Protein AF-A0AAU1F290-F1 (afdb_monomer)

Sequence (100 aa):
MPEIDALLDRQRLLARVLKRGADADPDRVNVTSPADAGADRDMRALREALRDSPGLADELSALLPERPAVQADGDRSVAIAGNNSGIISTGDGAKNTLHQ

Structure (mmCIF, N/CA/C/O backbone):
data_AF-A0AAU1F290-F1
#
_entry.id   AF-A0AAU1F290-F1
#
loop_
_atom_site.group_PDB
_atom_site.id
_atom_site.type_symbol
_atom_site.label_atom_id
_atom_site.label_alt_id
_ato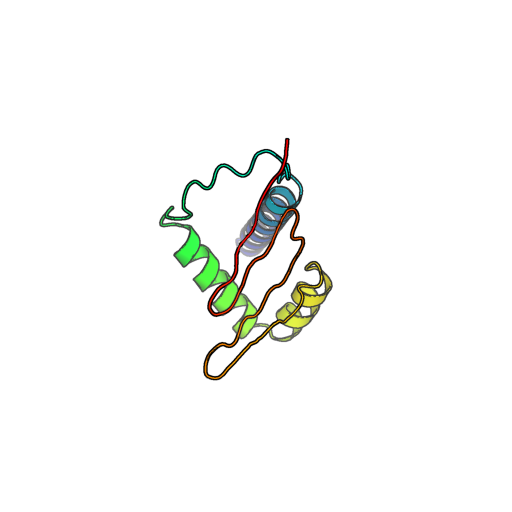m_site.label_comp_id
_atom_site.label_asym_id
_atom_site.label_entity_id
_atom_site.label_seq_id
_atom_site.pdbx_PDB_ins_code
_atom_site.Cartn_x
_atom_site.Cartn_y
_atom_site.Cartn_z
_atom_site.occupancy
_atom_site.B_iso_or_equiv
_atom_site.auth_seq_id
_atom_site.auth_comp_id
_atom_site.auth_asym_id
_atom_site.auth_atom_id
_atom_site.pdbx_PDB_model_num
ATOM 1 N N . MET A 1 1 ? 14.511 9.594 -37.353 1.00 55.50 1 MET A N 1
ATOM 2 C CA . MET A 1 1 ? 14.58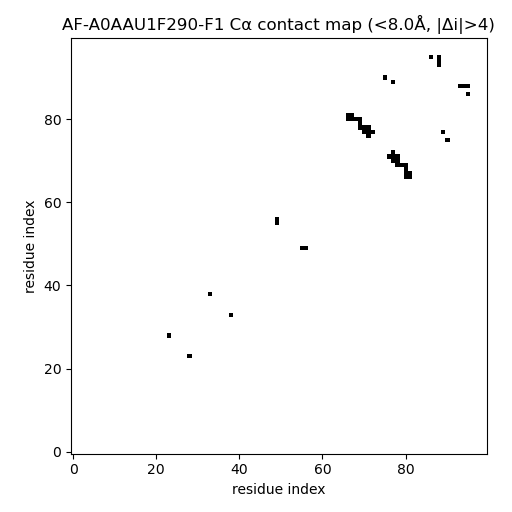9 10.347 -36.084 1.00 55.50 1 MET A CA 1
ATOM 3 C C . MET A 1 1 ? 13.367 10.146 -35.150 1.00 55.50 1 MET A C 1
ATOM 5 O O . MET A 1 1 ? 12.960 11.120 -34.544 1.00 55.50 1 MET A O 1
ATOM 9 N N . PRO A 1 2 ? 12.783 8.939 -34.965 1.00 60.00 2 PRO A N 1
ATOM 10 C CA . PRO A 1 2 ? 11.636 8.747 -34.053 1.00 60.00 2 PRO A CA 1
ATOM 11 C C . PRO A 1 2 ? 12.011 8.488 -32.575 1.00 60.00 2 PRO A C 1
ATOM 13 O O . PRO A 1 2 ? 11.171 8.625 -31.694 1.00 60.00 2 PRO A O 1
ATOM 16 N N . GLU A 1 3 ? 13.260 8.112 -32.279 1.00 57.69 3 GLU A N 1
ATOM 17 C CA . GLU A 1 3 ? 13.685 7.753 -30.910 1.00 57.69 3 GLU A CA 1
ATOM 18 C C . GLU A 1 3 ? 13.843 8.961 -29.977 1.00 57.69 3 GLU A C 1
ATOM 20 O O . GLU A 1 3 ? 13.655 8.839 -28.768 1.00 57.69 3 GLU A O 1
ATOM 25 N N . ILE A 1 4 ? 14.152 10.137 -30.532 1.00 61.69 4 ILE A N 1
ATOM 26 C CA . ILE A 1 4 ? 14.314 11.370 -29.750 1.00 61.69 4 ILE A CA 1
ATOM 27 C C . ILE A 1 4 ? 12.952 11.836 -29.218 1.00 61.69 4 ILE A C 1
ATOM 29 O O . ILE A 1 4 ? 12.848 12.212 -28.052 1.00 61.69 4 ILE A O 1
ATOM 33 N N . ASP A 1 5 ? 11.897 11.731 -30.028 1.00 63.66 5 ASP A N 1
ATOM 34 C CA . ASP A 1 5 ? 10.539 12.114 -29.629 1.00 63.66 5 ASP A CA 1
ATOM 35 C C . ASP A 1 5 ? 9.992 11.182 -28.535 1.00 63.66 5 ASP A C 1
ATOM 37 O O . ASP A 1 5 ? 9.456 11.648 -27.530 1.00 63.66 5 ASP A O 1
ATOM 41 N N . ALA A 1 6 ? 10.237 9.872 -28.656 1.00 64.69 6 ALA A N 1
ATOM 42 C CA . ALA A 1 6 ? 9.854 8.888 -27.642 1.00 64.69 6 ALA A CA 1
ATOM 43 C C . ALA A 1 6 ? 10.569 9.109 -26.293 1.00 64.69 6 ALA A C 1
ATOM 45 O O . ALA A 1 6 ? 9.975 8.932 -25.225 1.00 64.69 6 ALA A O 1
ATOM 46 N N . LEU A 1 7 ? 11.840 9.525 -26.325 1.00 67.31 7 LEU A N 1
ATOM 47 C CA . LEU A 1 7 ? 12.600 9.850 -25.119 1.00 67.31 7 LEU A CA 1
ATOM 48 C C . LEU A 1 7 ? 12.062 11.114 -24.434 1.00 67.31 7 LEU A C 1
ATOM 50 O O . LEU A 1 7 ? 11.927 11.145 -23.209 1.00 67.31 7 LEU A O 1
ATOM 54 N N . LEU A 1 8 ? 11.723 12.141 -25.215 1.00 71.94 8 LEU A N 1
ATOM 55 C CA . LEU A 1 8 ? 11.157 13.389 -24.701 1.00 71.94 8 LEU A CA 1
ATOM 56 C C . LEU A 1 8 ? 9.768 13.174 -24.091 1.00 71.94 8 LEU A C 1
ATOM 58 O O . LEU A 1 8 ? 9.470 13.734 -23.032 1.00 71.94 8 LEU A O 1
ATOM 62 N N . ASP A 1 9 ? 8.945 12.321 -24.696 1.00 68.88 9 ASP A N 1
ATOM 63 C CA . ASP 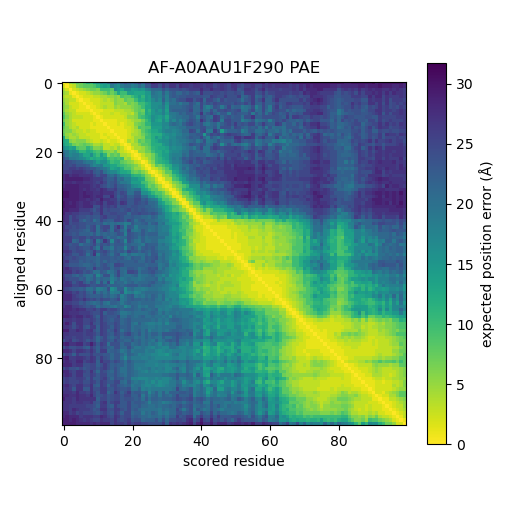A 1 9 ? 7.638 11.957 -24.150 1.00 68.88 9 ASP A CA 1
ATOM 64 C C . ASP A 1 9 ? 7.765 11.175 -22.838 1.00 68.88 9 ASP A C 1
ATOM 66 O O . ASP A 1 9 ? 7.052 11.459 -21.870 1.00 68.88 9 ASP A O 1
ATOM 70 N N . ARG A 1 10 ? 8.747 10.270 -22.742 1.00 68.50 10 ARG A N 1
ATOM 71 C CA . ARG A 1 10 ? 9.064 9.553 -21.499 1.00 68.50 10 ARG A CA 1
ATOM 72 C C . ARG A 1 10 ? 9.507 10.502 -20.384 1.00 68.50 10 ARG A C 1
ATOM 74 O O . ARG A 1 10 ? 9.036 10.385 -19.253 1.00 68.50 10 ARG A O 1
ATOM 81 N N . GLN A 1 11 ? 10.377 11.464 -20.692 1.00 74.88 11 GLN A N 1
ATOM 82 C CA . GLN A 1 11 ? 10.841 12.458 -19.718 1.00 74.88 11 GLN A CA 1
ATOM 83 C C . GLN A 1 11 ? 9.704 13.377 -19.248 1.00 74.88 11 GLN A C 1
ATOM 85 O O . GLN A 1 11 ? 9.592 13.664 -18.055 1.00 74.88 11 GLN A O 1
ATOM 90 N N . ARG A 1 12 ? 8.812 13.789 -20.158 1.00 71.75 12 ARG A N 1
ATOM 91 C CA . ARG A 1 12 ? 7.624 14.587 -19.815 1.00 71.75 12 ARG A CA 1
ATOM 92 C C . ARG A 1 12 ? 6.641 13.821 -18.937 1.00 71.75 12 ARG A C 1
ATOM 94 O O . ARG A 1 12 ? 6.083 14.407 -18.008 1.00 71.75 12 ARG A O 1
ATOM 101 N N . LEU A 1 13 ? 6.439 12.530 -19.203 1.00 71.50 13 LEU A N 1
ATOM 102 C CA . LEU A 1 13 ? 5.571 11.679 -18.391 1.00 71.50 13 LEU A CA 1
ATOM 103 C C . LEU A 1 13 ? 6.111 11.546 -16.962 1.00 71.50 13 LEU A C 1
ATOM 105 O O . LEU A 1 13 ? 5.368 11.772 -16.007 1.00 71.50 13 LEU A O 1
ATOM 109 N N . LEU A 1 14 ? 7.411 11.270 -16.815 1.00 71.00 14 LEU A N 1
ATOM 110 C CA . LEU A 1 14 ? 8.074 11.178 -15.512 1.00 71.00 14 LEU A CA 1
ATOM 111 C C . LEU A 1 14 ? 7.960 12.488 -14.724 1.00 71.00 14 LEU A C 1
ATOM 113 O O . LEU A 1 14 ? 7.523 12.477 -13.574 1.00 71.00 14 LEU A O 1
ATOM 117 N N . ALA A 1 15 ? 8.254 13.627 -15.355 1.00 71.38 15 ALA A N 1
ATOM 118 C CA . ALA A 1 15 ? 8.128 14.936 -14.715 1.00 71.38 15 ALA A CA 1
ATOM 119 C C . ALA A 1 15 ? 6.690 15.221 -14.241 1.00 71.38 15 ALA A C 1
ATOM 121 O O . ALA A 1 15 ? 6.481 15.791 -13.168 1.00 71.38 15 ALA A O 1
ATOM 122 N N . ARG A 1 16 ? 5.681 14.791 -15.010 1.00 69.19 16 ARG A N 1
ATOM 123 C CA . ARG A 1 16 ? 4.266 14.984 -14.669 1.00 69.19 16 ARG A CA 1
ATOM 124 C C . ARG A 1 16 ? 3.815 14.107 -13.499 1.00 69.19 16 ARG A C 1
ATOM 126 O O . ARG A 1 16 ? 3.064 14.587 -12.652 1.00 69.19 16 ARG A O 1
ATOM 133 N N . VAL A 1 17 ? 4.267 12.854 -13.439 1.00 66.88 17 VAL A N 1
ATOM 134 C CA . VAL A 1 17 ? 3.965 11.933 -12.328 1.00 66.88 17 VAL A CA 1
ATOM 135 C C . VAL A 1 17 ? 4.618 12.418 -11.034 1.00 66.88 17 VAL A C 1
ATOM 137 O O . VAL A 1 17 ? 3.954 12.467 -10.000 1.00 66.88 17 VAL A O 1
ATOM 140 N N . LEU A 1 18 ? 5.877 12.857 -11.102 1.00 71.00 18 LEU A N 1
ATOM 141 C CA . LEU A 1 18 ? 6.606 13.375 -9.943 1.00 71.00 18 LEU A CA 1
ATOM 142 C C . LEU A 1 18 ? 5.984 14.672 -9.405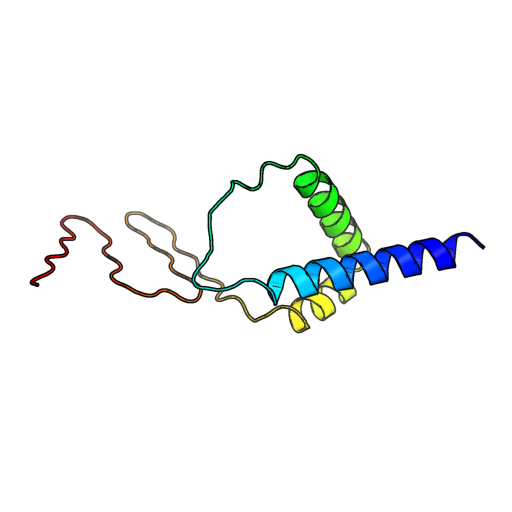 1.00 71.00 18 LEU A C 1
ATOM 144 O O . LEU A 1 18 ? 5.771 14.796 -8.201 1.00 71.00 18 LEU A O 1
ATOM 148 N N . LYS A 1 19 ? 5.600 15.608 -10.284 1.00 67.81 19 LYS A N 1
ATOM 149 C CA . LYS A 1 19 ? 4.941 16.857 -9.871 1.00 67.81 19 LYS A CA 1
ATOM 150 C C . LYS A 1 19 ? 3.563 16.620 -9.239 1.00 67.81 19 LYS A C 1
ATOM 152 O O . LYS A 1 19 ? 3.222 17.280 -8.265 1.00 67.81 19 LYS A O 1
ATOM 157 N N . ARG A 1 20 ? 2.796 15.636 -9.730 1.00 58.66 20 ARG A N 1
ATOM 158 C CA . ARG A 1 20 ? 1.499 15.245 -9.141 1.00 58.66 20 ARG A CA 1
ATOM 159 C C . ARG A 1 20 ? 1.638 14.757 -7.692 1.00 58.66 20 ARG A C 1
ATOM 161 O O . ARG A 1 20 ? 0.735 14.992 -6.901 1.00 58.66 20 ARG A O 1
ATOM 168 N N . GLY A 1 21 ? 2.738 14.081 -7.356 1.00 55.09 21 GLY A N 1
ATOM 169 C CA . GLY A 1 21 ? 3.020 13.653 -5.982 1.00 55.09 21 GLY A CA 1
ATOM 170 C C . GLY A 1 21 ? 3.446 14.797 -5.057 1.00 55.09 21 GLY A C 1
ATOM 171 O O . GLY A 1 21 ? 3.190 14.725 -3.861 1.00 55.09 21 GLY A O 1
ATOM 172 N N . ALA A 1 22 ? 4.066 15.847 -5.607 1.00 57.19 22 ALA A N 1
ATOM 173 C CA . ALA A 1 22 ? 4.555 17.000 -4.851 1.00 57.19 22 ALA A CA 1
ATOM 174 C C . ALA A 1 22 ? 3.483 18.081 -4.600 1.00 57.19 22 ALA A C 1
ATOM 176 O O . ALA A 1 22 ? 3.505 18.714 -3.552 1.00 57.19 22 ALA A O 1
ATOM 177 N N . ASP A 1 23 ? 2.535 18.267 -5.526 1.00 52.69 23 ASP A N 1
ATOM 178 C CA . ASP A 1 23 ? 1.430 19.242 -5.413 1.00 52.69 23 ASP A CA 1
ATOM 179 C C . ASP A 1 23 ? 0.217 18.706 -4.614 1.00 52.69 23 ASP A C 1
ATOM 181 O O . ASP A 1 23 ? -0.849 19.325 -4.594 1.00 52.69 23 ASP A O 1
ATOM 185 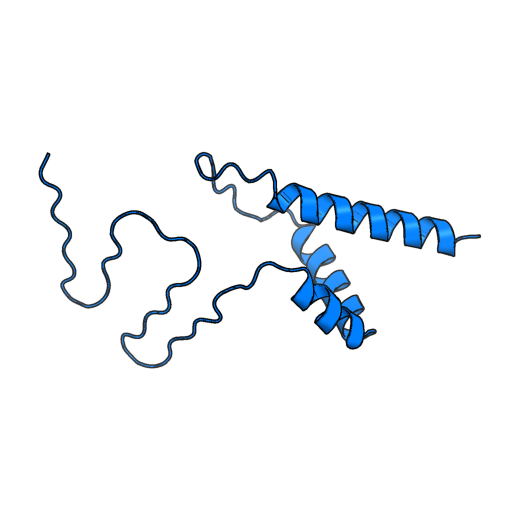N N . ALA A 1 24 ? 0.342 17.543 -3.967 1.00 54.12 24 ALA A N 1
ATOM 186 C CA . ALA A 1 24 ? -0.700 17.013 -3.095 1.00 54.12 24 ALA A CA 1
ATOM 187 C C . ALA A 1 24 ? -0.745 17.817 -1.783 1.00 54.12 24 ALA A C 1
ATOM 189 O O . ALA A 1 24 ? -0.027 17.516 -0.832 1.00 54.12 24 ALA A O 1
ATOM 190 N N . ASP A 1 25 ? -1.591 18.849 -1.750 1.00 45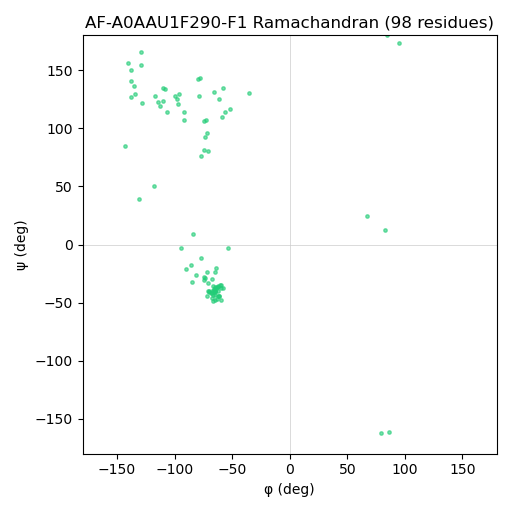.38 25 ASP A N 1
ATOM 191 C CA . ASP A 1 25 ? -1.990 19.557 -0.530 1.00 45.38 25 ASP A CA 1
ATOM 192 C C . ASP A 1 25 ? -2.581 18.543 0.475 1.00 45.38 25 ASP A C 1
ATOM 194 O O . ASP A 1 25 ? -3.628 17.945 0.185 1.00 45.38 25 ASP A O 1
ATOM 198 N N . PRO A 1 26 ? -1.924 18.299 1.627 1.00 51.41 26 PRO A N 1
ATOM 199 C CA . PRO A 1 26 ? -2.355 17.271 2.570 1.00 51.41 26 PRO A CA 1
ATOM 200 C C . PRO A 1 26 ? -3.736 17.562 3.180 1.00 51.41 26 PRO A C 1
ATOM 202 O O . PRO A 1 26 ? -4.400 16.624 3.616 1.00 51.41 26 PRO A O 1
ATOM 205 N N . ASP A 1 27 ? -4.204 18.816 3.144 1.00 41.88 27 ASP A N 1
ATOM 206 C CA . ASP A 1 27 ? -5.480 19.240 3.733 1.00 41.88 27 ASP A CA 1
ATOM 207 C C . ASP A 1 27 ? -6.659 19.248 2.739 1.00 41.88 27 ASP A C 1
ATOM 209 O O . ASP A 1 27 ? -7.802 19.508 3.124 1.00 41.88 27 ASP A O 1
ATOM 213 N N . ARG A 1 28 ? -6.436 18.944 1.449 1.00 40.06 28 ARG A N 1
ATOM 214 C CA . ARG A 1 28 ? -7.490 18.988 0.409 1.00 40.06 28 ARG A CA 1
ATOM 215 C C . ARG A 1 28 ? -7.557 17.738 -0.463 1.00 40.06 28 ARG A C 1
ATOM 217 O O . ARG A 1 28 ? -7.838 17.822 -1.660 1.00 40.06 28 ARG A O 1
ATOM 224 N N . VAL A 1 29 ? -7.381 16.558 0.130 1.00 41.81 29 VAL A N 1
ATOM 225 C CA . VAL A 1 29 ? -7.658 15.289 -0.559 1.00 41.81 29 VAL A CA 1
ATOM 226 C C . VAL A 1 29 ? -9.172 15.076 -0.654 1.00 41.81 29 VAL A C 1
ATOM 228 O O . VAL A 1 29 ? -9.786 14.358 0.130 1.00 41.81 29 VAL A O 1
ATOM 231 N N . ASN A 1 30 ? -9.795 15.711 -1.644 1.00 34.19 30 ASN A N 1
ATOM 232 C CA . ASN A 1 30 ? -11.112 15.304 -2.109 1.00 34.19 30 ASN A CA 1
ATOM 233 C C . ASN A 1 30 ? -10.903 14.020 -2.923 1.00 34.19 30 ASN A C 1
ATOM 235 O O . ASN A 1 30 ? -10.340 14.066 -4.018 1.00 34.19 30 ASN A O 1
ATOM 239 N N . VAL A 1 31 ? -11.283 12.863 -2.374 1.00 39.59 31 VAL A N 1
ATOM 240 C CA . VAL A 1 31 ? -11.172 11.570 -3.063 1.00 39.59 31 VAL A CA 1
ATOM 241 C C . VAL A 1 31 ? -12.210 11.522 -4.184 1.00 39.59 31 VAL A C 1
ATOM 243 O O . VAL A 1 31 ? -13.279 10.931 -4.056 1.00 39.59 31 VAL A O 1
ATOM 246 N N . THR A 1 32 ? -11.908 12.146 -5.319 1.00 34.47 32 THR A N 1
ATOM 247 C CA . THR A 1 32 ? -12.472 11.696 -6.588 1.00 34.47 32 THR A CA 1
ATOM 248 C C . THR A 1 32 ? -11.770 10.392 -6.929 1.00 34.47 32 THR A C 1
ATOM 250 O O . THR A 1 32 ? -10.576 10.379 -7.230 1.00 34.47 32 THR A O 1
ATOM 253 N N . SER A 1 33 ? -12.518 9.298 -6.783 1.00 35.69 33 SER A N 1
ATOM 254 C CA . SER A 1 33 ? -12.151 7.938 -7.174 1.00 35.69 33 SER A CA 1
ATOM 255 C C . SER A 1 33 ? -11.313 7.927 -8.462 1.00 35.69 33 SER A C 1
ATOM 257 O O . SER A 1 33 ? -11.725 8.556 -9.440 1.00 35.69 33 SER A O 1
ATOM 259 N N . PRO A 1 34 ? -10.158 7.234 -8.505 1.00 38.81 34 PRO A N 1
ATOM 260 C CA . PRO A 1 34 ? -9.370 7.108 -9.718 1.00 38.81 34 PRO A CA 1
ATOM 261 C C . PRO A 1 34 ? -10.044 6.072 -10.621 1.00 38.81 34 PRO A C 1
ATOM 263 O O . PRO A 1 34 ? -9.612 4.930 -10.725 1.00 38.81 34 PRO A O 1
ATOM 266 N N . ALA A 1 35 ? -11.132 6.476 -11.261 1.00 41.81 35 ALA A N 1
ATOM 267 C CA . ALA A 1 35 ? -11.742 5.758 -12.366 1.00 41.81 35 ALA A CA 1
ATOM 268 C C . ALA A 1 35 ? -11.703 6.641 -13.619 1.00 41.81 35 ALA A C 1
ATOM 270 O O . ALA A 1 35 ? -12.706 6.821 -14.299 1.00 41.81 35 ALA A O 1
ATOM 271 N N . ASP A 1 36 ? -10.525 7.187 -13.927 1.00 44.50 36 ASP A N 1
ATOM 272 C CA . ASP A 1 36 ? -10.212 7.633 -15.279 1.00 44.50 36 ASP A CA 1
ATOM 273 C C . ASP A 1 36 ? -9.548 6.457 -15.996 1.00 44.50 36 ASP A C 1
ATOM 275 O O . ASP A 1 36 ? -8.442 6.044 -15.645 1.00 44.50 36 ASP A O 1
ATOM 279 N N . ALA A 1 37 ? -10.218 5.918 -17.014 1.00 47.59 37 ALA A N 1
ATOM 280 C CA . ALA A 1 37 ? -9.832 4.731 -17.789 1.00 47.59 37 ALA A CA 1
ATOM 281 C C . ALA A 1 37 ? -8.408 4.751 -18.410 1.00 47.59 37 ALA A C 1
ATOM 283 O O . ALA A 1 37 ? -7.984 3.769 -19.018 1.00 47.59 37 ALA A O 1
ATOM 284 N N . GLY A 1 38 ? -7.654 5.848 -18.270 1.00 50.91 38 GLY A N 1
ATOM 285 C CA . GLY A 1 38 ? -6.241 5.953 -18.649 1.00 50.91 38 GLY A CA 1
ATOM 286 C C . GLY A 1 38 ? -5.258 5.383 -17.617 1.00 50.91 38 GLY A C 1
ATOM 287 O O . GLY A 1 38 ? -4.188 4.918 -18.005 1.00 50.91 38 GLY A O 1
ATOM 288 N N . ALA A 1 39 ? -5.624 5.342 -16.329 1.00 55.22 39 ALA A N 1
ATOM 289 C CA . ALA A 1 39 ? -4.731 4.886 -15.259 1.00 55.22 39 ALA A CA 1
ATOM 290 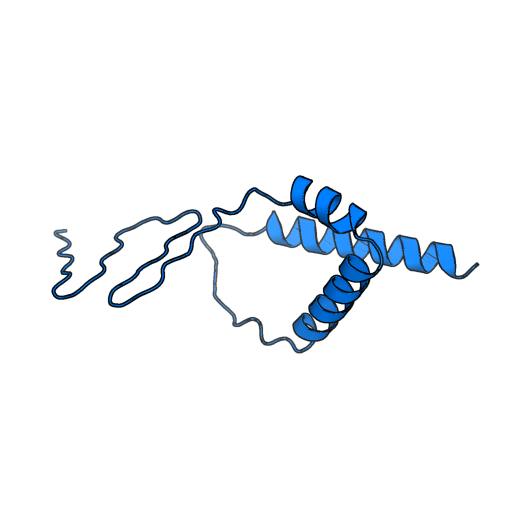C C . ALA A 1 39 ? -4.314 3.413 -15.427 1.00 55.22 39 ALA A C 1
ATOM 292 O O . ALA A 1 39 ? -3.156 3.065 -15.204 1.00 55.22 39 ALA A O 1
ATOM 293 N N . ASP A 1 40 ? -5.216 2.561 -15.915 1.00 61.09 40 ASP A N 1
ATOM 294 C CA . ASP A 1 40 ? -4.927 1.143 -16.151 1.00 61.09 40 ASP A CA 1
ATOM 295 C C . ASP A 1 40 ? -3.975 0.918 -17.330 1.00 61.09 40 ASP A C 1
ATOM 297 O O . ASP A 1 40 ? -3.162 -0.011 -17.311 1.00 61.09 40 ASP A O 1
ATOM 301 N N . ARG A 1 41 ? -4.051 1.767 -18.362 1.00 66.75 41 ARG A N 1
ATOM 302 C CA . ARG A 1 41 ? -3.156 1.686 -19.523 1.00 66.75 41 ARG A CA 1
ATOM 303 C C . ARG A 1 41 ? -1.749 2.144 -19.153 1.00 66.75 41 ARG A C 1
ATOM 305 O O . ARG A 1 41 ? -0.787 1.455 -19.487 1.00 66.75 41 ARG A O 1
ATOM 312 N N . ASP A 1 42 ? -1.646 3.247 -18.419 1.00 73.88 42 ASP A N 1
ATOM 313 C CA . ASP A 1 42 ? -0.366 3.792 -17.963 1.00 73.88 42 ASP A CA 1
ATOM 314 C C . ASP A 1 42 ? 0.321 2.839 -16.971 1.00 73.88 42 ASP A C 1
ATOM 316 O O . ASP A 1 42 ? 1.522 2.587 -17.078 1.00 73.88 42 ASP A O 1
ATOM 320 N N . MET A 1 43 ? -0.442 2.215 -16.067 1.00 74.81 43 MET A N 1
ATOM 321 C CA . MET A 1 43 ? 0.085 1.210 -15.137 1.00 74.81 43 MET A CA 1
ATOM 322 C C . MET A 1 43 ? 0.547 -0.070 -15.842 1.00 74.81 43 MET A C 1
ATOM 324 O O . MET A 1 43 ? 1.553 -0.661 -15.440 1.00 74.81 43 MET A O 1
ATOM 328 N N . ARG A 1 44 ? -0.142 -0.504 -16.907 1.00 78.19 44 ARG A N 1
ATOM 329 C CA . ARG A 1 44 ? 0.309 -1.639 -17.732 1.00 78.19 44 ARG A CA 1
ATOM 330 C C . ARG A 1 44 ? 1.614 -1.325 -18.457 1.00 78.19 44 ARG A C 1
ATOM 332 O O . ARG A 1 44 ? 2.544 -2.119 -18.357 1.00 78.19 44 ARG A O 1
ATOM 339 N N . ALA A 1 45 ? 1.705 -0.162 -19.101 1.00 80.50 45 ALA A N 1
ATOM 340 C CA . ALA A 1 45 ? 2.916 0.267 -19.799 1.00 80.50 45 ALA A CA 1
ATOM 341 C C . ALA A 1 45 ? 4.111 0.417 -18.841 1.00 80.50 45 ALA A C 1
ATOM 343 O O . ALA A 1 45 ? 5.218 -0.015 -19.155 1.00 80.50 45 ALA A O 1
ATOM 344 N N . LEU A 1 46 ? 3.885 0.957 -17.637 1.00 80.81 46 LEU A N 1
ATOM 345 C CA . LEU A 1 46 ? 4.908 1.029 -16.594 1.00 80.81 46 LEU A CA 1
ATOM 346 C C . LEU A 1 46 ? 5.378 -0.368 -16.168 1.00 80.81 46 LEU A C 1
ATOM 348 O O . LEU A 1 46 ? 6.575 -0.608 -16.037 1.00 80.81 46 LEU A O 1
ATOM 352 N N . ARG A 1 47 ? 4.446 -1.308 -15.979 1.00 81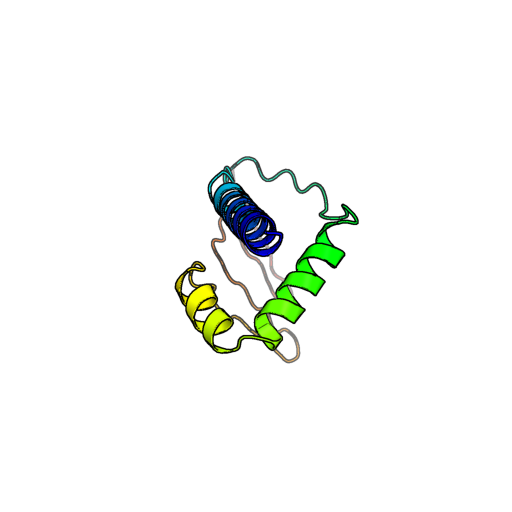.75 47 ARG A N 1
ATOM 353 C CA . ARG A 1 47 ? 4.775 -2.686 -15.595 1.00 81.75 47 ARG A CA 1
ATOM 354 C C . ARG A 1 47 ? 5.576 -3.417 -16.673 1.00 81.75 47 ARG A C 1
ATOM 356 O O . ARG A 1 47 ? 6.460 -4.196 -16.331 1.00 81.75 47 ARG A O 1
ATOM 363 N N . GLU A 1 48 ? 5.269 -3.183 -17.945 1.00 82.88 48 GLU A N 1
ATOM 364 C CA . GLU A 1 48 ? 6.030 -3.723 -19.078 1.00 82.88 48 GLU A CA 1
ATOM 365 C C . GLU A 1 48 ? 7.439 -3.120 -19.130 1.00 82.88 48 GLU A C 1
ATOM 367 O O . GLU A 1 48 ? 8.415 -3.864 -19.106 1.00 82.88 48 GLU A O 1
ATOM 372 N N . ALA A 1 49 ? 7.565 -1.793 -19.035 1.00 82.25 49 ALA A N 1
ATOM 373 C CA . ALA A 1 49 ? 8.863 -1.116 -19.027 1.00 82.25 49 ALA A CA 1
ATOM 374 C C . ALA A 1 49 ? 9.778 -1.549 -17.863 1.00 82.25 49 ALA A C 1
ATOM 376 O O . ALA A 1 49 ? 10.993 -1.633 -18.034 1.00 82.25 49 ALA A O 1
ATOM 377 N N . LEU A 1 50 ? 9.212 -1.837 -16.685 1.00 84.75 50 LEU A N 1
ATOM 378 C CA . LEU A 1 50 ? 9.964 -2.358 -15.537 1.00 84.75 50 LEU A CA 1
ATOM 379 C C . LEU A 1 50 ? 10.354 -3.833 -15.700 1.00 84.75 50 LEU A C 1
ATOM 381 O O . LEU A 1 50 ? 11.391 -4.250 -15.192 1.00 84.75 50 LEU A O 1
ATOM 385 N N . ARG A 1 51 ? 9.548 -4.629 -16.413 1.00 83.88 51 ARG A N 1
ATOM 386 C CA . ARG A 1 51 ? 9.878 -6.027 -16.721 1.00 83.88 51 ARG A CA 1
ATOM 387 C C . ARG A 1 51 ? 11.028 -6.121 -17.723 1.00 83.88 51 ARG A C 1
ATOM 389 O O . ARG A 1 51 ? 11.908 -6.958 -17.549 1.00 83.88 51 ARG A O 1
ATOM 396 N N . ASP A 1 52 ? 11.021 -5.258 -18.733 1.00 86.88 52 ASP A N 1
ATOM 397 C CA . ASP A 1 52 ? 12.012 -5.258 -19.814 1.00 86.88 52 ASP A CA 1
ATOM 398 C C . ASP A 1 52 ? 13.357 -4.645 -19.390 1.00 86.88 52 ASP A C 1
ATOM 400 O O . ASP A 1 52 ? 14.357 -4.747 -20.100 1.00 86.88 52 ASP A O 1
ATOM 404 N N . SER A 1 53 ? 13.411 -3.985 -18.233 1.00 83.56 53 SER A N 1
ATOM 405 C CA . SER A 1 53 ? 14.623 -3.352 -17.705 1.00 83.56 53 SER A CA 1
ATOM 406 C C . SER A 1 53 ? 14.695 -3.507 -16.185 1.00 83.56 53 SER A C 1
ATOM 408 O O . SER A 1 53 ? 14.320 -2.588 -15.461 1.00 83.56 53 SER A O 1
ATOM 410 N N . PRO A 1 54 ? 15.210 -4.639 -15.672 1.00 74.94 54 PRO A N 1
ATOM 411 C CA . PRO A 1 54 ? 15.232 -4.911 -14.234 1.00 74.94 54 PRO A CA 1
ATOM 412 C C . PRO A 1 54 ? 15.983 -3.853 -13.412 1.00 74.94 54 PRO A C 1
ATOM 414 O O . PRO A 1 54 ? 15.508 -3.463 -12.353 1.00 74.94 54 PRO A O 1
ATOM 417 N N . GLY A 1 55 ? 17.093 -3.310 -13.932 1.00 81.88 55 GLY A N 1
ATOM 418 C CA . GLY A 1 55 ? 17.847 -2.244 -13.252 1.00 81.88 55 GLY A CA 1
ATOM 419 C C . GLY A 1 55 ? 17.074 -0.927 -13.106 1.00 81.88 55 GLY A C 1
ATOM 420 O O . GLY A 1 55 ? 17.309 -0.172 -12.169 1.00 81.88 55 GLY A O 1
ATOM 421 N N . LEU A 1 56 ? 16.081 -0.682 -13.970 1.00 82.62 56 LEU A N 1
ATOM 422 C CA . LEU A 1 56 ? 15.198 0.480 -13.859 1.00 82.62 56 LEU A CA 1
ATOM 423 C C . LEU A 1 56 ? 14.297 0.386 -12.623 1.00 82.62 56 LEU A C 1
ATOM 425 O O . LEU A 1 56 ? 13.910 1.415 -12.077 1.00 82.62 56 LEU A O 1
ATOM 429 N N . ALA A 1 57 ? 13.939 -0.826 -12.189 1.00 80.44 57 ALA A N 1
ATOM 430 C CA . ALA A 1 57 ? 13.123 -1.013 -10.995 1.00 80.44 57 ALA A CA 1
ATOM 431 C C . ALA A 1 57 ? 13.885 -0.607 -9.730 1.00 80.44 57 ALA A C 1
ATOM 433 O O . ALA A 1 57 ? 13.308 0.064 -8.877 1.00 80.44 57 ALA A O 1
ATOM 434 N N . ASP A 1 58 ? 15.174 -0.938 -9.650 1.00 80.12 58 ASP A N 1
ATOM 435 C CA . ASP A 1 58 ? 16.032 -0.565 -8.524 1.00 80.12 58 ASP A CA 1
ATOM 436 C C . ASP A 1 58 ? 16.259 0.952 -8.481 1.00 80.12 58 ASP A C 1
ATOM 438 O O . ASP A 1 58 ? 16.077 1.584 -7.439 1.00 80.12 58 ASP A O 1
ATOM 442 N N . GLU A 1 59 ? 16.564 1.565 -9.630 1.00 82.44 59 GLU A N 1
ATOM 443 C CA . GLU A 1 59 ? 16.706 3.022 -9.750 1.00 82.44 59 GLU A CA 1
ATOM 444 C C . GLU A 1 59 ? 15.403 3.755 -9.410 1.00 82.44 59 GLU A C 1
ATOM 446 O O . GLU A 1 59 ? 15.407 4.735 -8.665 1.00 82.44 59 GLU A O 1
ATOM 451 N N . LEU A 1 60 ? 14.266 3.267 -9.913 1.00 83.12 60 LEU A N 1
ATOM 452 C CA . LEU A 1 60 ? 12.962 3.846 -9.607 1.00 83.12 60 LEU A CA 1
ATOM 453 C C . LEU A 1 60 ? 12.620 3.681 -8.124 1.00 83.12 60 LEU A C 1
ATOM 455 O O . LEU A 1 60 ? 12.114 4.620 -7.517 1.00 83.12 60 LEU A O 1
ATOM 459 N N . SER A 1 61 ? 12.919 2.527 -7.526 1.00 80.50 61 SER A N 1
ATOM 460 C CA . SER A 1 61 ? 12.712 2.297 -6.096 1.00 80.50 61 SER A CA 1
ATOM 461 C C . SER A 1 61 ? 13.555 3.242 -5.240 1.00 80.50 61 SER A C 1
ATOM 463 O O . SER A 1 61 ? 13.073 3.687 -4.204 1.00 80.50 61 SER A O 1
ATOM 465 N N . ALA A 1 62 ? 14.772 3.582 -5.674 1.00 83.25 62 ALA A N 1
ATOM 466 C CA . ALA A 1 62 ? 15.639 4.538 -4.985 1.00 83.25 62 ALA A CA 1
ATOM 467 C C . ALA A 1 62 ? 15.156 5.999 -5.103 1.00 83.25 62 ALA A C 1
ATOM 469 O O . ALA A 1 62 ? 15.501 6.832 -4.267 1.00 83.25 62 ALA A O 1
ATOM 470 N N . LEU A 1 63 ? 14.368 6.320 -6.136 1.00 82.81 63 LEU A N 1
ATOM 471 C CA . LEU A 1 63 ? 13.782 7.651 -6.348 1.00 82.81 63 LEU A CA 1
ATOM 472 C C . LEU A 1 63 ? 12.406 7.820 -5.697 1.00 82.81 63 LEU A C 1
ATOM 474 O O . LEU A 1 63 ? 11.945 8.948 -5.504 1.00 82.81 63 LEU A O 1
ATOM 478 N N . LEU A 1 64 ? 11.717 6.717 -5.411 1.00 81.44 64 LEU A N 1
ATOM 479 C CA . LEU A 1 64 ? 10.430 6.750 -4.738 1.00 81.44 64 LEU A CA 1
ATOM 480 C C . LEU A 1 64 ? 10.634 6.974 -3.235 1.00 81.44 64 LEU A C 1
ATOM 482 O O . LEU A 1 64 ? 11.577 6.446 -2.651 1.00 81.44 64 LEU A O 1
ATOM 486 N N . PRO A 1 65 ? 9.738 7.734 -2.583 1.00 72.19 65 PRO A N 1
ATOM 487 C CA . PRO A 1 65 ? 9.769 7.840 -1.134 1.00 72.19 65 PRO A CA 1
ATOM 488 C C . PRO A 1 65 ? 9.625 6.443 -0.531 1.00 72.19 65 PRO A C 1
ATOM 490 O O . PRO A 1 65 ? 8.759 5.673 -0.965 1.00 72.19 65 PRO A O 1
ATOM 493 N N . GLU A 1 66 ? 10.453 6.136 0.469 1.00 71.69 66 GLU A N 1
ATOM 494 C CA . GLU A 1 66 ? 10.349 4.887 1.217 1.00 71.69 66 GLU A CA 1
ATOM 495 C C . GLU A 1 66 ? 8.911 4.725 1.714 1.00 71.69 66 GLU A C 1
ATOM 497 O O . GLU A 1 66 ? 8.384 5.542 2.474 1.00 71.69 66 GLU A O 1
ATOM 502 N N . ARG A 1 67 ? 8.240 3.677 1.234 1.00 67.88 67 ARG A N 1
ATOM 503 C CA . ARG A 1 67 ? 6.913 3.313 1.720 1.00 67.88 67 ARG A CA 1
ATOM 504 C C . ARG A 1 67 ? 7.085 2.237 2.779 1.00 67.88 67 ARG A C 1
ATOM 506 O O . ARG A 1 67 ? 7.734 1.233 2.485 1.00 67.88 67 ARG A O 1
ATOM 513 N N . PRO A 1 68 ? 6.475 2.385 3.967 1.00 71.94 68 PRO A N 1
ATOM 514 C CA . PRO A 1 68 ? 6.441 1.305 4.936 1.00 71.94 68 PRO A CA 1
ATOM 515 C C . PRO A 1 68 ? 5.747 0.101 4.294 1.00 71.94 68 PRO A C 1
ATOM 517 O O . PRO A 1 68 ? 4.543 0.136 4.029 1.00 71.94 68 PRO A O 1
ATOM 520 N N . ALA A 1 69 ? 6.512 -0.946 3.998 1.00 76.56 69 ALA A N 1
ATOM 521 C CA . ALA A 1 69 ? 5.955 -2.222 3.591 1.00 76.56 69 ALA A CA 1
ATOM 522 C C . ALA A 1 69 ? 5.328 -2.855 4.837 1.00 76.56 69 ALA A C 1
ATOM 524 O O . ALA A 1 69 ? 6.024 -3.443 5.661 1.00 76.56 69 ALA A O 1
ATOM 525 N N . VAL A 1 70 ? 4.020 -2.668 5.014 1.00 82.75 70 VAL A N 1
ATOM 526 C CA . VAL A 1 70 ? 3.270 -3.294 6.104 1.00 82.75 70 VAL A CA 1
ATOM 527 C C . VAL A 1 70 ? 2.378 -4.378 5.539 1.00 82.75 70 VAL A C 1
ATOM 529 O O . VAL A 1 70 ? 1.686 -4.190 4.539 1.00 82.75 70 VAL A O 1
ATOM 532 N N . GLN A 1 71 ? 2.397 -5.521 6.200 1.00 87.19 71 GLN A N 1
ATOM 533 C CA . GLN A 1 71 ? 1.547 -6.646 5.875 1.00 87.19 71 GLN A CA 1
ATOM 534 C C . GLN A 1 71 ? 1.036 -7.232 7.183 1.00 87.19 71 GLN A C 1
ATOM 536 O O . GLN A 1 71 ? 1.767 -7.290 8.171 1.00 87.19 71 GLN A O 1
ATOM 541 N N . ALA A 1 72 ? -0.226 -7.640 7.187 1.00 87.69 72 ALA A N 1
ATOM 542 C CA . ALA A 1 72 ? -0.823 -8.364 8.292 1.00 87.69 72 ALA A CA 1
ATOM 543 C C . ALA A 1 72 ? -1.633 -9.523 7.706 1.00 87.69 72 ALA A C 1
ATOM 545 O O . ALA A 1 72 ? -2.313 -9.350 6.695 1.00 87.69 72 ALA A O 1
ATOM 546 N N . ASP A 1 73 ? -1.513 -10.699 8.313 1.00 90.94 73 ASP A N 1
ATOM 547 C CA . ASP A 1 73 ? -2.132 -11.944 7.856 1.00 90.94 73 ASP A CA 1
ATOM 548 C C . ASP A 1 73 ? -2.702 -12.709 9.057 1.00 90.94 73 ASP A C 1
ATOM 550 O O . ASP A 1 73 ? -2.199 -12.558 10.174 1.00 90.94 73 ASP A O 1
ATOM 554 N N . GLY A 1 74 ? -3.765 -13.483 8.851 1.00 92.88 74 GLY A N 1
ATOM 555 C CA . GLY A 1 74 ? -4.477 -14.209 9.902 1.00 92.88 74 GLY A CA 1
ATOM 556 C C . GLY A 1 74 ? -5.692 -13.472 10.477 1.00 92.88 74 GLY A C 1
ATOM 557 O O . GLY A 1 74 ? -5.988 -12.322 10.146 1.00 92.88 74 GLY A O 1
ATOM 558 N N . ASP A 1 75 ? -6.431 -14.166 11.342 1.00 89.88 75 ASP A N 1
ATOM 559 C CA . ASP A 1 75 ? -7.667 -13.638 11.916 1.00 89.88 75 ASP A CA 1
ATOM 560 C C . ASP A 1 75 ? -7.395 -12.434 12.820 1.00 89.88 75 ASP A C 1
ATOM 562 O O . ASP A 1 75 ? -6.579 -12.499 13.743 1.00 89.88 75 ASP A O 1
ATOM 566 N N . ARG A 1 76 ? -8.164 -11.358 12.605 1.00 84.62 76 ARG A N 1
ATOM 567 C CA . ARG A 1 76 ? -8.063 -10.081 13.341 1.00 84.62 76 ARG A CA 1
ATOM 568 C C . ARG A 1 76 ? -6.764 -9.305 13.080 1.00 84.62 76 ARG A C 1
ATOM 570 O O . ARG A 1 76 ? -6.363 -8.478 13.897 1.00 84.62 76 ARG A O 1
ATOM 577 N N . SER A 1 77 ? -6.127 -9.539 11.940 1.00 86.31 77 SER A N 1
ATOM 578 C CA . SER A 1 77 ? -4.913 -8.833 11.534 1.00 86.31 77 SER A CA 1
ATOM 579 C C . SER A 1 77 ? -5.185 -7.441 10.960 1.00 86.31 77 SER A C 1
ATOM 581 O O . SER A 1 77 ? -6.159 -7.223 10.241 1.00 86.31 77 SER A O 1
ATOM 583 N N . VAL A 1 78 ? -4.307 -6.483 11.278 1.00 83.31 78 VAL A N 1
ATOM 584 C CA . VAL A 1 78 ? -4.412 -5.073 10.871 1.00 83.31 78 VAL A CA 1
ATOM 585 C C . VAL A 1 78 ? -3.036 -4.567 10.437 1.00 83.31 78 VAL A C 1
ATOM 587 O O . VAL A 1 78 ? -2.075 -4.669 11.195 1.00 83.31 78 VAL A O 1
ATOM 590 N N . ALA A 1 79 ? -2.940 -3.989 9.238 1.00 86.94 79 ALA A N 1
ATOM 591 C CA . ALA A 1 79 ? -1.731 -3.335 8.740 1.00 86.94 79 ALA A CA 1
ATOM 592 C C . ALA A 1 79 ? -2.009 -1.841 8.508 1.00 86.94 79 ALA A C 1
ATOM 594 O O . ALA A 1 79 ? -2.976 -1.495 7.832 1.00 86.94 79 ALA A O 1
ATOM 595 N N . ILE A 1 80 ? -1.171 -0.959 9.063 1.00 81.19 80 ILE A N 1
ATOM 596 C CA . ILE A 1 80 ? -1.306 0.503 8.952 1.00 81.19 80 ILE A CA 1
ATOM 597 C C . ILE A 1 80 ? 0.037 1.063 8.479 1.00 81.19 80 ILE A C 1
ATOM 599 O O . ILE A 1 80 ? 1.052 0.857 9.137 1.00 81.19 80 ILE A O 1
ATOM 603 N N . ALA A 1 81 ? 0.053 1.761 7.345 1.00 81.31 81 ALA A N 1
ATOM 604 C CA . ALA A 1 81 ? 1.249 2.391 6.783 1.00 81.31 81 ALA A CA 1
ATOM 605 C C . ALA A 1 81 ? 1.000 3.859 6.440 1.00 81.31 81 ALA A C 1
ATOM 607 O O . ALA A 1 81 ? -0.141 4.315 6.359 1.00 81.31 81 ALA A O 1
ATOM 608 N N . GLY A 1 82 ? 2.097 4.577 6.202 1.00 76.56 82 GLY A N 1
ATOM 609 C CA . GLY A 1 82 ? 2.090 5.982 5.815 1.00 76.56 82 GLY A CA 1
ATOM 610 C C . GLY A 1 82 ? 1.873 6.932 6.991 1.00 76.56 82 GLY A C 1
ATOM 611 O O . GLY A 1 82 ? 2.047 6.571 8.155 1.00 76.56 82 GLY A O 1
ATOM 612 N N . ASN A 1 83 ? 1.491 8.164 6.663 1.00 74.62 83 ASN A N 1
ATOM 613 C CA . ASN A 1 83 ? 1.277 9.233 7.632 1.00 74.62 83 ASN A CA 1
ATOM 614 C C . ASN A 1 83 ? -0.189 9.241 8.063 1.00 74.62 83 ASN A C 1
ATOM 616 O O . ASN A 1 83 ? -1.057 9.646 7.295 1.00 74.62 83 ASN A O 1
ATOM 620 N N . ASN A 1 84 ? -0.462 8.792 9.286 1.00 79.06 84 ASN A N 1
ATOM 621 C CA . ASN A 1 84 ? -1.811 8.750 9.839 1.00 79.06 84 ASN A CA 1
ATOM 622 C C . ASN A 1 84 ? -1.940 9.803 10.946 1.00 79.06 84 ASN A C 1
ATOM 624 O O . ASN A 1 84 ? -1.067 9.907 11.806 1.00 79.06 84 ASN A O 1
ATOM 628 N N . SER A 1 85 ? -3.028 10.568 10.943 1.00 82.38 85 SER A N 1
ATOM 629 C CA . SER A 1 85 ? -3.365 11.536 11.989 1.00 82.38 85 SER A CA 1
ATOM 630 C C . SER A 1 85 ? -4.806 11.316 12.460 1.00 82.38 85 SER A C 1
ATOM 632 O O . SER A 1 85 ? -5.631 10.753 11.741 1.00 82.38 85 SER A O 1
ATOM 634 N N . GLY A 1 86 ? -5.112 11.717 13.696 1.00 84.12 86 GLY A N 1
ATOM 635 C CA . GLY A 1 86 ? -6.394 11.408 14.337 1.00 84.12 86 GLY A CA 1
ATOM 636 C C . GLY A 1 86 ? -6.397 10.048 15.045 1.00 84.12 86 GLY A C 1
ATOM 637 O O . GLY A 1 86 ? -5.344 9.523 15.404 1.00 84.12 86 GLY A O 1
ATOM 638 N N . ILE A 1 87 ? -7.585 9.498 15.315 1.00 84.81 87 ILE A N 1
ATOM 639 C CA . ILE A 1 87 ? -7.727 8.275 16.119 1.00 84.81 87 ILE A CA 1
ATOM 640 C C . ILE A 1 87 ? -7.917 7.053 15.220 1.00 84.81 87 ILE A C 1
ATOM 642 O O . ILE A 1 87 ? -8.850 7.009 14.420 1.00 84.81 87 ILE A O 1
ATOM 646 N N . ILE A 1 88 ? -7.091 6.026 15.434 1.00 85.75 88 ILE A N 1
ATOM 647 C CA . ILE A 1 88 ? -7.223 4.712 14.799 1.00 85.75 88 ILE A CA 1
ATOM 648 C C . ILE A 1 88 ? -7.725 3.708 15.845 1.00 85.75 88 ILE A C 1
ATOM 650 O O . ILE A 1 88 ? -7.036 3.422 16.820 1.00 85.75 88 ILE A O 1
ATOM 654 N N . SER A 1 89 ? -8.940 3.192 15.653 1.00 87.75 89 SER A N 1
ATOM 655 C CA . SER A 1 89 ? -9.603 2.222 16.540 1.00 87.75 89 SER A CA 1
ATOM 656 C C . SER A 1 89 ? -9.774 0.905 15.784 1.00 87.75 89 SER A C 1
ATOM 658 O O . SER A 1 89 ? -10.359 0.909 14.702 1.00 87.75 89 SER A O 1
ATOM 660 N N . THR A 1 90 ? -9.240 -0.206 16.300 1.00 86.44 90 THR A N 1
ATOM 661 C CA . THR A 1 90 ? -9.228 -1.504 15.595 1.00 86.44 90 THR A CA 1
ATOM 662 C C . THR A 1 90 ? -9.499 -2.662 16.556 1.00 86.44 90 THR A C 1
ATOM 664 O O . THR A 1 90 ? -9.264 -2.533 17.756 1.00 86.44 90 THR A O 1
ATOM 667 N N . GLY A 1 91 ? -9.997 -3.787 16.035 1.00 86.88 91 GLY A N 1
ATOM 668 C CA . GLY A 1 91 ? -10.392 -4.951 16.834 1.00 86.88 91 GLY A CA 1
ATOM 669 C C . GLY A 1 91 ? -11.813 -4.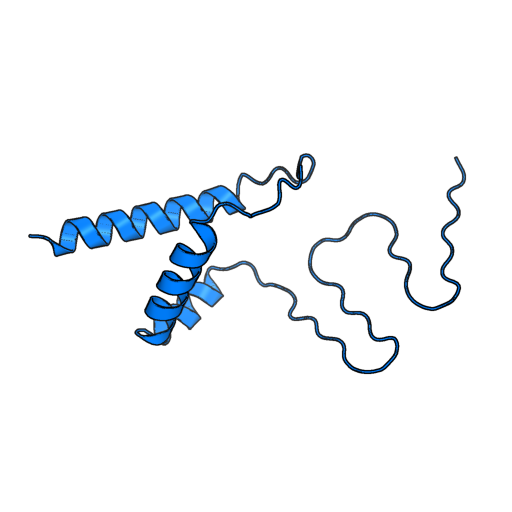868 17.406 1.00 86.88 91 GLY A C 1
ATOM 670 O O . GLY A 1 91 ? -12.550 -3.904 17.186 1.00 86.88 91 GLY A O 1
ATOM 671 N N . ASP A 1 92 ? -12.208 -5.910 18.136 1.00 90.25 92 ASP A N 1
ATOM 672 C CA . ASP A 1 92 ? -13.570 -6.057 18.653 1.00 90.25 92 ASP A CA 1
ATOM 673 C C . ASP A 1 92 ? -13.788 -5.193 19.904 1.00 90.25 92 ASP A C 1
ATOM 675 O O . ASP A 1 92 ? -13.034 -5.264 20.873 1.00 90.25 92 ASP A O 1
ATOM 679 N N . GLY A 1 93 ? -14.847 -4.380 19.904 1.00 84.62 93 GLY A N 1
ATOM 680 C CA . GLY A 1 93 ? -15.186 -3.509 21.037 1.00 84.62 93 GLY A CA 1
ATOM 681 C C . GLY A 1 93 ? -14.428 -2.178 21.083 1.00 84.62 93 GLY A C 1
ATOM 682 O O . GLY A 1 93 ? -14.497 -1.480 22.096 1.00 84.62 93 GLY A O 1
ATOM 683 N N . ALA A 1 94 ? -13.747 -1.801 20.000 1.00 85.31 94 ALA A N 1
ATOM 684 C CA . ALA A 1 94 ? -13.053 -0.525 19.892 1.00 85.31 94 ALA A CA 1
ATOM 685 C C . ALA A 1 94 ? -14.041 0.662 20.003 1.00 85.31 94 ALA A C 1
ATOM 687 O O . ALA A 1 94 ? -15.048 0.723 19.293 1.00 85.31 94 ALA A O 1
ATOM 688 N N . LYS A 1 95 ? -13.785 1.594 20.932 1.00 86.69 95 LYS A N 1
ATOM 689 C CA . LYS A 1 95 ? -14.622 2.779 21.186 1.00 86.69 95 LYS A CA 1
ATOM 690 C C . LYS A 1 95 ? -13.752 4.019 21.314 1.00 86.69 95 LYS A C 1
ATOM 692 O O . LYS A 1 95 ? -12.839 4.048 22.133 1.00 86.69 95 LYS A O 1
ATOM 697 N N . ASN A 1 96 ? -14.104 5.061 20.568 1.00 81.44 96 ASN A N 1
ATOM 698 C CA . ASN A 1 96 ? -13.521 6.389 20.714 1.00 81.44 96 ASN A CA 1
ATOM 699 C C . ASN A 1 96 ? -14.579 7.327 21.297 1.00 81.44 96 ASN A C 1
ATOM 701 O O . ASN A 1 96 ? -15.644 7.493 20.702 1.00 81.44 96 ASN A O 1
ATOM 705 N N . THR A 1 97 ? -14.275 7.959 22.427 1.00 81.75 97 THR A N 1
ATOM 706 C CA . THR A 1 97 ? -15.112 9.014 23.007 1.00 81.75 97 THR A CA 1
ATOM 707 C C . THR A 1 97 ? -14.349 10.324 22.916 1.00 81.75 97 THR A C 1
ATOM 709 O O . THR A 1 97 ? -13.261 10.447 23.473 1.00 81.75 97 THR A O 1
ATOM 712 N N . LEU A 1 98 ? -14.911 11.293 22.198 1.00 75.06 98 LEU A N 1
ATOM 713 C CA . LEU A 1 98 ? -14.389 12.653 22.147 1.00 75.06 98 LEU A CA 1
ATOM 714 C C . LEU A 1 98 ? -15.181 13.499 23.143 1.00 75.06 98 LEU A C 1
ATOM 716 O O . LEU A 1 98 ? -16.403 13.595 23.039 1.00 75.06 98 LEU A O 1
ATOM 720 N N . HIS A 1 99 ? -14.485 14.094 24.105 1.00 66.44 99 HIS A N 1
ATOM 721 C CA . HIS A 1 99 ? -15.044 15.126 24.970 1.00 66.44 99 HIS A CA 1
ATOM 722 C C . HIS A 1 99 ? -14.624 16.485 24.405 1.00 66.44 99 HIS A C 1
ATOM 724 O O . HIS A 1 99 ? -13.439 16.689 24.142 1.00 66.44 99 HIS A O 1
ATOM 730 N N . GLN A 1 100 ? -15.609 17.351 24.154 1.00 60.16 100 GLN A N 1
ATOM 731 C CA . GLN A 1 100 ? -15.405 18.747 23.759 1.00 60.16 100 GLN A CA 1
ATOM 732 C C . GLN A 1 100 ? -15.260 19.631 24.994 1.00 60.16 100 GLN A C 1
ATOM 734 O O . GLN A 1 100 ? -15.967 19.346 25.989 1.00 60.16 100 GLN A O 1
#

pLDDT: mean 71.27, std 15.2, range [34.19, 92.88]

Radius of gyration: 19.54 Å; Cα contacts (8 Å, |Δi|>4): 24; chains: 1; bounding box: 33×34×61 Å

Foldseek 3Di:
DVVVVVVVVVVVVVVVVVVVVVPPPVVDPPPPDPPPVVVVVVVVVVVVVCVVPVVVVVVVCVVDPDWPPWDFDDPQTDTDTDDDDDDDFGDDPTDDDDDD

Mean predicted aligned error: 16.52 Å

Solvent-accessible surface area (backbone atoms only — not comparable to full-atom values): 6790 Å² total; per-residue (Å²): 129,68,67,63,57,54,51,52,51,51,53,52,51,51,55,53,57,56,48,59,68,68,69,58,56,87,91,67,76,73,84,71,75,94,75,58,87,59,56,64,55,54,50,49,52,51,54,50,57,38,67,78,31,62,69,54,45,57,54,49,57,71,72,44,78,90,69,67,88,61,78,55,76,69,91,94,52,76,61,83,63,78,93,81,82,86,89,86,78,72,74,90,85,59,78,88,86,85,84,132

Secondary structure (DSSP, 8-state):
--HHHHHHHHHHHHHHHHHHHHS--TT---------TTHHHHHHHHHHHHHS-HHHHHHHHHHSPPP------STT-----S---S----STT-------